Protein AF-A0A350XP27-F1 (afdb_monomer)

Structure (mmCIF, N/CA/C/O backbone):
data_AF-A0A350XP27-F1
#
_entry.id   AF-A0A350XP27-F1
#
loop_
_atom_site.group_PDB
_atom_site.id
_atom_site.type_symbol
_atom_site.label_atom_id
_atom_site.label_alt_id
_atom_site.label_comp_id
_atom_site.label_asym_id
_atom_site.label_entity_id
_atom_site.label_seq_id
_atom_site.pdbx_PDB_ins_code
_atom_site.Cartn_x
_atom_site.Cartn_y
_atom_site.Cartn_z
_atom_site.occupancy
_atom_site.B_iso_or_equiv
_atom_site.auth_seq_id
_atom_site.auth_comp_id
_atom_site.auth_asym_id
_atom_site.auth_atom_id
_atom_site.pdbx_PDB_model_num
ATOM 1 N N . MET A 1 1 ? 3.470 -10.475 -31.894 1.00 50.88 1 MET A N 1
ATOM 2 C CA . MET A 1 1 ? 2.642 -9.353 -31.398 1.00 50.88 1 MET A CA 1
ATOM 3 C C . MET A 1 1 ? 3.554 -8.471 -30.563 1.00 50.88 1 MET A C 1
ATOM 5 O O . MET A 1 1 ? 4.300 -9.035 -29.773 1.00 50.88 1 MET A O 1
ATOM 9 N N . SER A 1 2 ? 3.592 -7.156 -30.801 1.00 71.19 2 SER A N 1
ATOM 10 C CA . SER A 1 2 ? 4.443 -6.244 -30.014 1.00 71.19 2 SER A CA 1
ATOM 11 C C . SER A 1 2 ? 3.960 -6.236 -28.556 1.00 71.19 2 SER A C 1
ATOM 13 O O . SER A 1 2 ? 2.754 -6.285 -28.305 1.00 71.19 2 SER A O 1
ATOM 15 N N . ASN A 1 3 ? 4.900 -6.265 -27.607 1.00 86.75 3 ASN A N 1
ATOM 16 C CA . ASN A 1 3 ? 4.598 -6.112 -26.188 1.00 86.75 3 ASN A CA 1
ATOM 17 C C . ASN A 1 3 ? 4.643 -4.605 -25.879 1.00 86.75 3 ASN A C 1
ATOM 19 O O . ASN A 1 3 ? 5.740 -4.053 -25.789 1.00 86.75 3 ASN A O 1
ATOM 23 N N . PRO A 1 4 ? 3.491 -3.930 -25.700 1.00 89.44 4 PRO A N 1
ATOM 24 C CA . PRO A 1 4 ? 3.450 -2.475 -25.563 1.00 89.44 4 PRO A CA 1
ATOM 25 C C . PRO A 1 4 ? 4.216 -1.968 -24.334 1.00 89.44 4 PRO A C 1
ATOM 27 O O . PRO A 1 4 ? 4.743 -0.860 -24.366 1.00 89.44 4 PRO A O 1
ATOM 30 N N . VAL A 1 5 ? 4.323 -2.783 -23.276 1.00 90.75 5 VAL A N 1
ATOM 31 C CA . VAL A 1 5 ? 5.119 -2.456 -22.084 1.00 90.75 5 VAL A CA 1
ATOM 32 C C . VAL A 1 5 ? 6.607 -2.460 -22.423 1.00 90.75 5 VAL A C 1
ATOM 34 O O . VAL A 1 5 ? 7.309 -1.512 -22.087 1.00 90.75 5 VAL A O 1
ATOM 37 N N . ALA A 1 6 ? 7.087 -3.499 -23.112 1.00 91.44 6 ALA A N 1
ATOM 38 C CA . ALA A 1 6 ? 8.488 -3.588 -23.522 1.00 91.44 6 ALA A CA 1
ATOM 39 C C . ALA A 1 6 ? 8.871 -2.415 -24.436 1.00 91.44 6 ALA A C 1
ATOM 41 O O . ALA A 1 6 ? 9.855 -1.729 -24.175 1.00 91.44 6 ALA A O 1
ATOM 42 N N . ASP A 1 7 ? 8.028 -2.125 -25.428 1.00 93.81 7 ASP A N 1
ATOM 43 C CA . ASP A 1 7 ? 8.243 -1.031 -26.371 1.00 93.81 7 ASP A CA 1
ATOM 44 C C . ASP A 1 7 ? 8.291 0.342 -25.675 1.00 93.81 7 ASP A C 1
ATOM 46 O O . ASP A 1 7 ? 9.110 1.190 -26.034 1.00 93.81 7 ASP A O 1
ATOM 50 N N . ALA A 1 8 ? 7.417 0.588 -24.691 1.00 94.94 8 ALA A N 1
ATOM 51 C CA . ALA A 1 8 ? 7.405 1.841 -23.934 1.00 94.94 8 ALA A CA 1
ATOM 52 C C . ALA A 1 8 ? 8.634 1.975 -23.021 1.00 94.94 8 ALA A C 1
ATOM 54 O O . ALA A 1 8 ? 9.238 3.046 -22.952 1.00 94.94 8 ALA A O 1
ATOM 55 N N . VAL A 1 9 ? 9.050 0.878 -22.379 1.00 94.38 9 VAL A N 1
ATOM 56 C CA . VAL A 1 9 ? 10.261 0.835 -21.552 1.00 94.38 9 VAL A CA 1
ATOM 57 C C . VAL A 1 9 ? 11.515 1.092 -22.391 1.00 94.38 9 VAL A C 1
ATOM 59 O O . VAL A 1 9 ? 12.345 1.903 -21.993 1.00 94.38 9 VAL A O 1
ATOM 62 N N . ASP A 1 10 ? 11.657 0.461 -23.557 1.00 93.06 10 ASP A N 1
ATOM 63 C CA . ASP A 1 10 ? 12.844 0.629 -24.407 1.00 93.06 10 ASP A CA 1
ATOM 64 C C . ASP A 1 10 ? 12.953 2.033 -25.012 1.00 93.06 10 ASP A C 1
ATOM 66 O O . ASP A 1 10 ? 14.058 2.530 -25.225 1.00 93.06 10 ASP A O 1
ATOM 70 N N . ARG A 1 11 ? 11.818 2.706 -25.234 1.00 94.19 11 ARG A N 1
ATOM 71 C CA . ARG A 1 11 ? 11.784 4.116 -25.649 1.00 94.19 11 ARG A CA 1
ATOM 72 C C . ARG A 1 11 ? 11.957 5.105 -24.494 1.00 94.19 11 ARG A C 1
ATOM 74 O O . ARG A 1 11 ? 12.094 6.296 -24.757 1.00 94.19 11 ARG A O 1
ATOM 81 N N . GLY A 1 12 ? 11.928 4.647 -23.242 1.00 94.50 12 GLY A N 1
ATOM 82 C CA . GLY A 1 12 ? 11.911 5.530 -22.075 1.00 94.50 12 GLY A CA 1
ATOM 83 C C . GLY A 1 12 ? 10.660 6.418 -22.006 1.00 94.50 12 GLY A C 1
ATOM 84 O O . GLY A 1 12 ? 10.721 7.528 -21.481 1.00 94.50 12 GLY A O 1
ATOM 85 N N . ASP A 1 13 ? 9.541 5.960 -22.568 1.00 96.31 13 ASP A N 1
ATOM 86 C CA . ASP A 1 13 ? 8.315 6.746 -22.715 1.00 96.31 13 ASP A CA 1
ATOM 87 C C . ASP A 1 13 ? 7.473 6.686 -21.433 1.00 96.31 13 ASP A C 1
ATOM 89 O O . ASP A 1 13 ? 6.601 5.829 -21.265 1.00 96.31 13 ASP A O 1
ATOM 93 N N . LEU A 1 14 ? 7.772 7.592 -20.497 1.00 95.81 14 LEU A N 1
ATOM 94 C CA . LEU A 1 14 ? 7.104 7.650 -19.196 1.00 95.81 14 LEU A CA 1
ATOM 95 C C . LEU A 1 14 ? 5.593 7.896 -19.320 1.00 95.81 14 LEU A C 1
ATOM 97 O O . LEU A 1 14 ? 4.814 7.283 -18.593 1.00 95.81 14 LEU A O 1
ATOM 101 N N . ASP A 1 15 ? 5.175 8.758 -20.247 1.00 96.31 15 ASP A N 1
ATOM 102 C CA . ASP A 1 15 ? 3.762 9.081 -20.450 1.00 96.31 15 ASP A CA 1
ATOM 103 C C . ASP A 1 15 ? 2.983 7.867 -20.979 1.00 96.31 15 ASP A C 1
ATOM 105 O O . ASP A 1 15 ? 1.906 7.541 -20.472 1.00 96.31 15 ASP A O 1
ATOM 109 N N . ALA A 1 16 ? 3.554 7.128 -21.937 1.00 97.44 16 ALA A N 1
ATOM 110 C CA . ALA A 1 16 ? 2.964 5.872 -22.386 1.00 97.44 16 ALA A CA 1
ATOM 111 C C . ALA A 1 16 ? 2.870 4.840 -21.252 1.00 97.44 16 ALA A C 1
ATOM 113 O O . ALA A 1 16 ? 1.863 4.140 -21.159 1.00 97.44 16 ALA A O 1
ATOM 114 N N . LEU A 1 17 ? 3.872 4.754 -20.370 1.00 98.06 17 LEU A N 1
ATOM 115 C CA . LEU A 1 17 ? 3.849 3.832 -19.230 1.00 98.06 17 LEU A CA 1
ATOM 116 C C . LEU A 1 17 ? 2.754 4.177 -18.216 1.00 98.06 17 LEU A C 1
ATOM 118 O O . LEU A 1 17 ? 2.051 3.273 -17.771 1.00 98.06 17 LEU A O 1
ATOM 122 N N . VAL A 1 18 ? 2.555 5.457 -17.895 1.00 97.00 18 VAL A N 1
ATOM 123 C CA . VAL A 1 18 ? 1.463 5.895 -17.007 1.00 97.00 18 VAL A CA 1
ATOM 124 C C . VAL A 1 18 ? 0.103 5.528 -17.608 1.00 97.00 18 VAL A C 1
ATOM 126 O O . VAL A 1 18 ? -0.719 4.903 -16.935 1.00 97.00 18 VAL A O 1
ATOM 129 N N . ARG A 1 19 ? -0.104 5.803 -18.904 1.00 97.88 19 ARG A N 1
ATOM 130 C CA . ARG A 1 19 ? -1.335 5.419 -19.616 1.00 97.88 19 ARG A CA 1
ATOM 131 C C . ARG A 1 19 ? -1.545 3.902 -19.660 1.00 97.88 19 ARG A C 1
ATOM 133 O O . ARG A 1 19 ? -2.683 3.436 -19.594 1.00 97.88 19 ARG A O 1
ATOM 140 N N . LEU A 1 20 ? -0.468 3.120 -19.754 1.00 98.31 20 LEU A N 1
ATOM 141 C CA . LEU A 1 20 ? -0.537 1.659 -19.682 1.00 98.31 20 LEU A CA 1
ATOM 142 C C . LEU A 1 20 ? -0.961 1.182 -18.291 1.00 98.31 20 LEU A C 1
ATOM 144 O O . LEU A 1 20 ? -1.822 0.311 -18.212 1.00 98.31 20 LEU A O 1
ATOM 148 N N . VAL A 1 21 ? -0.425 1.759 -17.210 1.00 98.38 21 VAL A N 1
ATOM 149 C CA . VAL A 1 21 ? -0.864 1.432 -15.842 1.00 98.38 21 VAL A CA 1
ATOM 150 C C . VAL A 1 21 ? -2.366 1.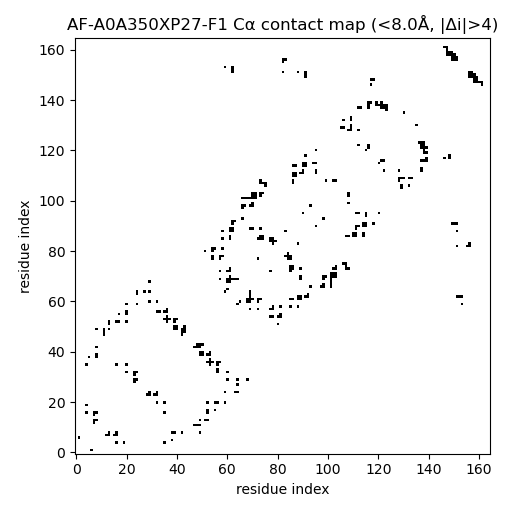687 -15.683 1.00 98.38 21 VAL A C 1
ATOM 152 O O . VAL A 1 21 ? -3.079 0.808 -15.199 1.00 98.38 21 VAL A O 1
ATOM 155 N N . ASP A 1 22 ? -2.871 2.830 -16.157 1.00 98.19 22 ASP A N 1
ATOM 156 C CA . ASP A 1 22 ? -4.304 3.150 -16.112 1.00 98.19 22 ASP A CA 1
ATOM 157 C C . ASP A 1 22 ? -5.168 2.125 -16.855 1.00 98.19 22 ASP A C 1
ATOM 159 O O . ASP A 1 22 ? -6.185 1.662 -16.326 1.00 98.19 22 ASP A O 1
ATOM 163 N N . GLY A 1 23 ? -4.765 1.760 -18.074 1.00 98.25 23 GLY A N 1
ATOM 164 C CA . GLY A 1 23 ? -5.487 0.797 -18.905 1.00 98.25 23 GLY A CA 1
ATOM 165 C C . GLY A 1 23 ? -5.492 -0.614 -18.316 1.00 98.25 23 GLY A C 1
ATOM 166 O O . GLY A 1 23 ? -6.538 -1.269 -18.292 1.00 98.25 23 GLY A O 1
ATOM 167 N N . LEU A 1 24 ? -4.347 -1.063 -17.795 1.00 98.38 24 LEU A N 1
ATOM 168 C CA . LEU A 1 24 ? -4.206 -2.372 -17.156 1.00 98.38 24 LEU A CA 1
ATOM 169 C C . LEU A 1 24 ? -5.019 -2.452 -15.862 1.00 98.38 24 LEU A C 1
ATOM 171 O O . LEU A 1 24 ? -5.721 -3.437 -15.650 1.00 98.38 24 LEU A O 1
ATOM 175 N N . ALA A 1 25 ? -4.993 -1.408 -15.031 1.00 98.25 25 ALA A N 1
ATOM 176 C CA . ALA A 1 25 ? -5.775 -1.365 -13.798 1.00 98.25 25 ALA A CA 1
ATOM 177 C C . ALA A 1 25 ? -7.284 -1.326 -14.085 1.00 98.25 25 ALA A C 1
ATOM 179 O O . ALA A 1 25 ? -8.054 -2.061 -13.467 1.00 98.25 25 ALA A O 1
ATOM 180 N N . SER A 1 26 ? -7.705 -0.558 -15.096 1.00 97.94 26 SER A N 1
ATOM 181 C CA . SER A 1 26 ? -9.104 -0.538 -15.557 1.00 97.94 26 SER A CA 1
ATOM 182 C C . SER A 1 26 ? -9.571 -1.911 -16.054 1.00 97.94 26 SER A C 1
ATOM 184 O O . SER A 1 26 ? -10.723 -2.289 -15.843 1.00 97.94 26 SER A O 1
ATOM 186 N N . SER A 1 27 ? -8.667 -2.675 -16.672 1.00 98.19 27 SER A N 1
ATOM 187 C CA . SER A 1 27 ? -8.921 -4.032 -17.177 1.00 98.19 27 SER A CA 1
ATOM 188 C C . SER A 1 27 ? -8.647 -5.130 -16.141 1.00 98.19 27 SER A C 1
ATOM 190 O O . SER A 1 27 ? -8.867 -6.304 -16.428 1.00 98.19 27 SER A O 1
ATOM 192 N N . ARG A 1 28 ? -8.205 -4.761 -14.929 1.00 98.12 28 ARG A N 1
ATOM 193 C CA . ARG A 1 28 ? -7.826 -5.665 -13.828 1.00 98.12 28 ARG A CA 1
ATOM 194 C C . ARG A 1 28 ? -6.729 -6.677 -14.191 1.00 98.12 28 ARG A C 1
ATOM 196 O O . ARG A 1 28 ? -6.713 -7.791 -13.677 1.00 98.12 28 ARG A O 1
ATOM 203 N N . GLU A 1 29 ? -5.800 -6.289 -15.061 1.00 98.38 29 GLU A N 1
ATOM 204 C CA . GLU A 1 29 ? -4.656 -7.108 -15.486 1.00 98.38 29 GLU A CA 1
ATOM 205 C C . GLU A 1 29 ? -3.462 -6.937 -14.521 1.00 98.38 29 GLU A C 1
ATOM 207 O O . GLU A 1 29 ? -2.410 -6.406 -14.884 1.00 98.38 29 GLU A O 1
ATOM 212 N N . TRP A 1 30 ? -3.630 -7.347 -13.260 1.00 98.44 30 TRP A N 1
ATOM 213 C CA . TRP A 1 30 ? -2.688 -7.048 -12.170 1.00 98.44 30 TRP A CA 1
ATOM 214 C C . TRP A 1 30 ? -1.296 -7.651 -12.364 1.00 98.44 30 TRP A C 1
ATOM 216 O O . TRP A 1 30 ? -0.303 -6.969 -12.105 1.00 98.44 30 TRP A O 1
ATOM 226 N N . GLU A 1 31 ? -1.189 -8.877 -12.889 1.00 98.25 31 GLU A N 1
ATOM 227 C CA . GLU A 1 31 ? 0.109 -9.494 -13.190 1.00 98.25 31 GLU A CA 1
ATOM 228 C C . GLU A 1 31 ? 0.917 -8.654 -14.185 1.00 98.25 31 GLU A C 1
ATOM 230 O O . GLU A 1 31 ? 2.140 -8.559 -14.090 1.00 98.25 31 GLU A O 1
ATOM 235 N N . ARG A 1 32 ? 0.238 -7.988 -15.123 1.00 97.94 32 ARG A N 1
ATOM 236 C CA . ARG A 1 32 ? 0.895 -7.128 -16.112 1.00 97.94 32 ARG A CA 1
ATOM 237 C C . ARG A 1 32 ? 1.328 -5.792 -15.523 1.00 97.94 32 ARG A C 1
ATOM 239 O O . ARG A 1 32 ? 2.323 -5.234 -15.979 1.00 97.94 32 ARG A O 1
ATOM 246 N N . ILE A 1 33 ? 0.629 -5.283 -14.507 1.00 98.44 33 ILE A N 1
ATOM 247 C CA . ILE A 1 33 ? 1.086 -4.109 -13.747 1.00 98.44 33 ILE A CA 1
ATOM 248 C C . ILE A 1 33 ? 2.347 -4.457 -12.950 1.00 98.44 33 ILE A C 1
ATOM 250 O O . ILE A 1 33 ? 3.293 -3.672 -12.936 1.00 98.44 33 ILE A O 1
ATOM 254 N N . VAL A 1 34 ? 2.396 -5.652 -12.352 1.00 98.25 34 VAL A N 1
ATOM 255 C CA . VAL A 1 34 ? 3.599 -6.187 -11.693 1.00 98.25 34 VAL A CA 1
ATOM 256 C C . VAL A 1 34 ? 4.761 -6.301 -12.687 1.00 98.25 34 VAL A C 1
ATOM 258 O O . VAL A 1 34 ? 5.845 -5.788 -12.417 1.00 98.25 34 VAL A O 1
ATOM 261 N N . GLU A 1 35 ? 4.528 -6.875 -13.872 1.00 97.62 35 GLU A N 1
ATOM 262 C CA . GLU A 1 35 ? 5.542 -6.952 -14.933 1.00 97.62 35 GLU A CA 1
ATOM 263 C C . GLU A 1 35 ? 6.043 -5.557 -15.354 1.00 97.62 35 GLU A C 1
ATOM 265 O O . GLU A 1 35 ? 7.250 -5.336 -15.485 1.00 97.62 35 GLU A O 1
ATOM 270 N N . LEU A 1 36 ? 5.129 -4.600 -15.555 1.00 97.75 36 LEU A N 1
ATOM 271 C CA . LEU A 1 36 ? 5.467 -3.220 -15.908 1.00 97.75 36 LEU A CA 1
ATOM 272 C C . LEU A 1 36 ? 6.331 -2.570 -14.826 1.00 97.75 36 LEU A C 1
ATOM 274 O O . LEU A 1 36 ? 7.369 -1.989 -15.155 1.00 97.75 36 LEU A O 1
ATOM 278 N N . ARG A 1 37 ? 5.935 -2.693 -13.553 1.00 97.19 37 ARG A N 1
ATOM 279 C CA . ARG A 1 37 ? 6.690 -2.189 -12.399 1.00 97.19 37 ARG A CA 1
ATOM 280 C C . ARG A 1 37 ? 8.115 -2.733 -12.411 1.00 97.19 37 ARG A C 1
ATOM 282 O O . ARG A 1 37 ? 9.062 -1.948 -12.363 1.00 97.19 37 ARG A O 1
ATOM 289 N N . ASP A 1 38 ? 8.274 -4.049 -12.519 1.00 96.69 38 ASP A N 1
ATOM 290 C CA . ASP A 1 38 ? 9.582 -4.705 -12.427 1.00 96.69 38 ASP A CA 1
ATOM 291 C C . ASP A 1 38 ? 10.504 -4.301 -13.578 1.00 96.69 38 ASP A C 1
ATOM 293 O O . ASP A 1 38 ? 11.679 -3.991 -13.359 1.00 96.69 38 ASP A O 1
ATOM 297 N N . ARG A 1 39 ? 9.961 -4.197 -14.798 1.00 96.69 39 ARG A N 1
ATOM 298 C CA . ARG A 1 39 ? 10.697 -3.679 -15.960 1.00 96.69 39 ARG A CA 1
ATOM 299 C C . ARG A 1 39 ? 11.116 -2.221 -15.771 1.00 96.69 39 ARG A C 1
ATOM 301 O O . ARG A 1 39 ? 12.244 -1.874 -16.115 1.00 96.69 39 ARG A O 1
ATOM 308 N N . CYS A 1 40 ? 10.246 -1.374 -15.221 1.00 96.31 40 CYS A N 1
ATOM 309 C CA . CYS A 1 40 ? 10.563 0.030 -14.949 1.00 96.31 40 CYS A CA 1
ATOM 310 C C . CYS A 1 40 ? 11.649 0.175 -13.872 1.00 96.31 40 CYS A C 1
ATOM 312 O O . CYS A 1 40 ? 12.542 1.008 -14.026 1.00 96.31 40 CYS A O 1
ATOM 314 N N . ARG A 1 41 ? 11.619 -0.657 -12.819 1.00 94.75 41 ARG A N 1
ATOM 315 C CA . ARG A 1 41 ? 12.670 -0.705 -11.789 1.00 94.75 41 ARG A CA 1
ATOM 316 C C . ARG A 1 41 ? 14.012 -1.158 -12.382 1.00 94.75 41 ARG A C 1
ATOM 318 O O . ARG A 1 41 ? 15.009 -0.471 -12.182 1.00 94.75 41 ARG A O 1
ATOM 325 N N . HIS A 1 42 ? 14.033 -2.233 -13.176 1.00 95.38 42 HIS A N 1
ATOM 326 C CA . HIS A 1 42 ? 15.255 -2.714 -13.848 1.00 95.38 42 HIS A CA 1
ATOM 327 C C . HIS A 1 42 ? 15.804 -1.732 -14.891 1.00 95.38 42 HIS A C 1
ATOM 329 O O . HIS A 1 42 ? 17.005 -1.698 -15.147 1.00 95.38 42 HIS A O 1
ATOM 335 N N . ALA A 1 43 ? 14.958 -0.904 -15.509 1.00 94.50 43 ALA A N 1
ATOM 336 C CA . ALA A 1 43 ? 15.402 0.050 -16.524 1.00 94.50 43 ALA A CA 1
ATOM 337 C C . ALA A 1 43 ? 16.410 1.086 -15.986 1.00 94.50 43 ALA A C 1
ATOM 339 O O . ALA A 1 43 ? 17.203 1.616 -16.770 1.00 94.50 43 ALA A O 1
ATOM 340 N N . LEU A 1 44 ? 16.444 1.306 -14.665 1.00 91.75 44 LEU A N 1
ATOM 341 C CA . LEU A 1 44 ? 17.443 2.145 -14.006 1.00 91.75 44 LEU A CA 1
ATOM 342 C C . LEU A 1 44 ? 18.876 1.651 -14.260 1.00 91.75 44 LEU A C 1
ATOM 344 O O . LEU A 1 44 ? 19.767 2.468 -14.479 1.00 91.75 44 LEU A O 1
ATOM 348 N N . GLU A 1 45 ? 19.090 0.334 -14.320 1.00 91.81 45 GLU A N 1
ATOM 349 C CA . GLU A 1 45 ? 20.398 -0.280 -14.610 1.00 91.81 45 GLU A CA 1
ATOM 350 C C . GLU A 1 45 ? 20.898 0.057 -16.022 1.00 91.81 45 GLU A C 1
ATOM 352 O O . GLU A 1 45 ? 22.099 0.065 -16.285 1.00 91.81 45 GLU A O 1
ATOM 357 N N . ARG A 1 46 ? 19.973 0.390 -16.929 1.00 91.12 46 ARG A N 1
ATOM 358 C CA . ARG A 1 46 ? 20.255 0.842 -18.299 1.00 91.12 46 ARG A CA 1
ATOM 359 C C . ARG A 1 46 ? 20.294 2.371 -18.429 1.00 91.12 46 ARG A C 1
ATOM 361 O O . ARG A 1 46 ? 20.378 2.882 -19.541 1.00 91.12 46 ARG A O 1
ATOM 368 N N . GLY A 1 47 ? 20.212 3.106 -17.317 1.00 93.44 47 GLY A N 1
ATOM 369 C CA . GLY A 1 47 ? 20.228 4.571 -17.282 1.00 93.44 47 GLY A CA 1
ATOM 370 C C . GLY A 1 47 ? 18.875 5.245 -17.540 1.00 93.44 47 GLY A C 1
ATOM 371 O O . GLY A 1 47 ? 18.823 6.471 -17.634 1.00 93.44 47 GLY A O 1
ATOM 372 N N . LEU A 1 48 ? 17.775 4.488 -17.629 1.00 93.88 48 LEU A N 1
ATOM 373 C CA . LEU A 1 48 ? 16.436 5.037 -17.856 1.00 93.88 48 LEU A CA 1
ATOM 374 C C . LEU A 1 48 ? 15.729 5.326 -16.524 1.00 93.88 48 LEU A C 1
ATOM 376 O O . LEU A 1 48 ? 15.531 4.440 -15.695 1.00 93.88 48 LEU A O 1
ATOM 380 N N . GLN A 1 49 ? 15.295 6.572 -16.328 1.00 94.25 49 GLN A N 1
ATOM 381 C CA . GLN A 1 49 ? 14.629 7.036 -15.104 1.00 94.25 49 GLN A CA 1
ATOM 382 C C . GLN A 1 49 ? 13.115 6.746 -15.129 1.00 94.25 49 GLN A C 1
ATOM 384 O O . GLN A 1 49 ? 12.296 7.659 -15.081 1.00 94.25 49 GLN A O 1
ATOM 389 N N . LEU A 1 50 ? 12.732 5.468 -15.227 1.00 96.06 50 LEU A N 1
ATOM 390 C CA . LEU A 1 50 ? 11.322 5.033 -15.300 1.00 96.06 50 LEU A CA 1
ATOM 391 C C . LEU A 1 50 ? 10.719 4.662 -13.938 1.00 96.06 50 LEU A C 1
ATOM 393 O O . LEU A 1 50 ? 9.575 4.216 -13.859 1.00 96.06 50 LEU A O 1
ATOM 397 N N . TRP A 1 51 ? 11.458 4.889 -12.851 1.00 93.56 51 TRP A N 1
ATOM 398 C CA . TRP A 1 51 ? 10.979 4.669 -11.487 1.00 93.56 51 TRP A CA 1
ATOM 399 C C . TRP A 1 51 ? 9.661 5.395 -11.144 1.00 93.56 51 TRP A C 1
ATOM 401 O O . TRP A 1 51 ? 8.902 4.798 -10.381 1.00 93.56 51 TRP A O 1
ATOM 411 N N . PRO A 1 52 ? 9.290 6.572 -11.710 1.00 95.19 52 PRO A N 1
ATOM 412 C CA . PRO A 1 52 ? 7.993 7.175 -11.392 1.00 95.19 52 PRO A CA 1
ATOM 413 C C . PRO A 1 52 ? 6.811 6.323 -11.878 1.00 95.19 52 PRO A C 1
ATOM 415 O O . PRO A 1 52 ? 5.793 6.237 -11.198 1.00 95.19 52 PRO A O 1
ATOM 418 N N . ALA A 1 53 ? 6.947 5.63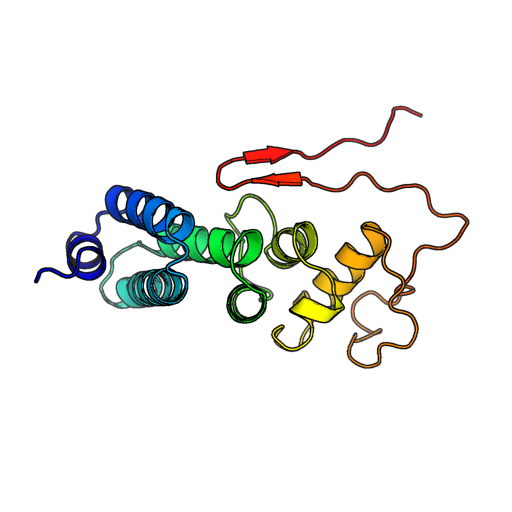3 -13.020 1.00 96.62 53 ALA A N 1
ATOM 419 C CA . ALA A 1 53 ? 5.925 4.695 -13.492 1.00 96.62 53 ALA A CA 1
ATOM 420 C C . ALA A 1 53 ? 5.851 3.438 -12.615 1.00 96.62 53 ALA A C 1
ATOM 422 O O . ALA A 1 53 ? 4.759 2.918 -12.395 1.00 96.62 53 ALA A O 1
ATOM 423 N N . ALA A 1 54 ? 6.986 2.970 -12.082 1.00 96.19 54 ALA A N 1
ATOM 424 C CA . ALA A 1 54 ? 6.997 1.867 -11.124 1.00 96.19 54 ALA A CA 1
ATOM 425 C C . ALA A 1 54 ? 6.286 2.240 -9.815 1.00 96.19 54 ALA A C 1
ATOM 427 O O . ALA A 1 54 ? 5.468 1.464 -9.331 1.00 96.19 54 ALA A O 1
ATOM 428 N N . GLU A 1 55 ? 6.541 3.433 -9.272 1.00 95.88 55 GLU A N 1
ATOM 429 C CA . GLU A 1 55 ? 5.853 3.906 -8.063 1.00 95.88 55 GLU A CA 1
ATOM 430 C C . GLU A 1 55 ? 4.357 4.126 -8.298 1.00 95.88 55 GLU A C 1
ATOM 432 O O . GLU A 1 55 ? 3.541 3.782 -7.444 1.00 95.88 55 GLU A O 1
ATOM 437 N N . TYR A 1 56 ? 3.972 4.631 -9.474 1.00 97.31 56 TYR A N 1
ATOM 438 C CA . TYR A 1 56 ? 2.560 4.731 -9.835 1.00 97.31 56 TYR A CA 1
ATOM 439 C C . TYR A 1 56 ? 1.898 3.350 -9.944 1.00 97.31 56 TYR A C 1
ATOM 441 O O . TYR A 1 56 ? 0.795 3.151 -9.439 1.00 97.31 56 TYR A O 1
ATOM 449 N N . ALA A 1 57 ? 2.582 2.368 -10.536 1.00 97.88 57 ALA A N 1
ATOM 450 C CA . ALA A 1 57 ? 2.111 0.987 -10.578 1.00 97.88 57 ALA A CA 1
ATOM 451 C C . ALA A 1 57 ? 1.935 0.400 -9.165 1.00 97.88 57 ALA A C 1
ATOM 453 O O . ALA A 1 57 ? 0.897 -0.188 -8.878 1.00 97.88 57 ALA A O 1
ATOM 454 N N . GLU A 1 58 ? 2.899 0.603 -8.263 1.00 98.06 58 GLU A N 1
ATOM 455 C CA . GLU A 1 58 ? 2.809 0.182 -6.856 1.00 98.06 58 GLU A CA 1
ATOM 456 C C . GLU A 1 58 ? 1.637 0.850 -6.129 1.00 98.06 58 GLU A C 1
ATOM 458 O O . GLU A 1 58 ? 0.888 0.172 -5.431 1.00 98.06 58 GLU A O 1
ATOM 463 N N . TYR A 1 59 ? 1.419 2.150 -6.344 1.00 98.50 59 TYR A N 1
ATOM 464 C CA . TYR A 1 59 ? 0.269 2.866 -5.795 1.00 98.50 59 TYR A CA 1
ATOM 465 C C . TYR A 1 59 ? -1.061 2.251 -6.251 1.00 98.50 59 TYR A C 1
ATOM 467 O O . TYR A 1 59 ? -1.951 2.013 -5.435 1.00 98.50 59 TYR A O 1
ATOM 475 N N . ARG A 1 60 ? -1.193 1.943 -7.547 1.00 98.38 60 ARG A N 1
ATOM 476 C CA . ARG A 1 60 ? -2.404 1.319 -8.104 1.00 98.38 60 ARG A CA 1
ATOM 477 C C . ARG A 1 60 ? -2.604 -0.107 -7.601 1.00 98.38 60 ARG A C 1
ATOM 479 O O . ARG A 1 60 ? -3.736 -0.479 -7.303 1.00 98.38 60 ARG A O 1
ATOM 486 N N . LEU A 1 61 ? -1.523 -0.872 -7.444 1.00 98.69 61 LEU A N 1
ATOM 487 C CA . LEU A 1 61 ? -1.566 -2.202 -6.835 1.00 98.69 61 LEU A CA 1
ATOM 488 C C . LEU A 1 61 ? -2.040 -2.129 -5.379 1.00 98.69 61 LEU A C 1
ATOM 490 O O . LEU A 1 61 ? -2.956 -2.856 -5.015 1.00 98.69 61 LEU A O 1
ATOM 494 N N . ALA A 1 62 ? -1.476 -1.228 -4.572 1.00 98.62 62 ALA A N 1
ATOM 495 C CA . ALA A 1 62 ? -1.880 -1.043 -3.180 1.00 98.62 62 ALA A CA 1
ATOM 496 C C . ALA A 1 62 ? -3.356 -0.625 -3.057 1.00 98.62 62 ALA A C 1
ATOM 498 O O . ALA A 1 62 ? -4.077 -1.144 -2.209 1.00 98.62 62 ALA A O 1
ATOM 499 N N . LEU A 1 63 ? -3.808 0.302 -3.907 1.00 98.56 63 LEU A N 1
ATOM 500 C CA . LEU A 1 63 ? -5.147 0.879 -3.823 1.00 98.56 63 LEU A CA 1
ATOM 501 C C . LEU A 1 63 ? -6.252 -0.056 -4.339 1.00 98.56 63 LEU A C 1
ATOM 503 O O . LEU A 1 63 ? -7.308 -0.144 -3.715 1.00 98.56 63 LEU A O 1
ATOM 507 N N . GLU A 1 64 ? -6.052 -0.692 -5.497 1.00 98.56 64 GLU A N 1
ATOM 508 C CA . GLU A 1 64 ? -7.149 -1.280 -6.289 1.00 98.56 64 GLU A CA 1
ATOM 509 C C . GLU A 1 64 ? -7.015 -2.785 -6.551 1.00 98.56 64 GLU A C 1
ATOM 511 O O . GLU A 1 64 ? -8.011 -3.428 -6.900 1.00 98.56 64 GLU A O 1
ATOM 516 N N . ALA A 1 65 ? -5.810 -3.350 -6.437 1.00 98.69 65 ALA A N 1
ATOM 517 C CA . ALA A 1 65 ? -5.596 -4.759 -6.739 1.00 98.69 65 ALA A CA 1
ATOM 518 C C . ALA A 1 65 ? -6.026 -5.655 -5.566 1.00 98.69 65 ALA A C 1
ATOM 520 O O . ALA A 1 65 ? -6.012 -5.212 -4.423 1.00 98.69 65 ALA A O 1
ATOM 521 N N . PRO A 1 66 ? -6.364 -6.935 -5.810 1.00 98.75 66 PRO A N 1
ATOM 522 C CA . PRO A 1 66 ? -6.634 -7.891 -4.742 1.00 98.75 66 PRO A CA 1
ATOM 523 C C . PRO A 1 66 ? -5.484 -7.983 -3.721 1.00 98.75 66 PRO A C 1
ATOM 525 O O . PRO A 1 66 ? -4.326 -7.766 -4.092 1.00 98.75 66 PRO A O 1
ATOM 528 N N . PRO A 1 67 ? -5.753 -8.422 -2.475 1.00 98.69 67 PRO A N 1
ATOM 529 C CA . PRO A 1 67 ? -4.759 -8.452 -1.398 1.00 98.69 67 PRO A CA 1
ATOM 530 C C . PRO A 1 67 ? -3.430 -9.141 -1.739 1.00 98.69 67 PRO A C 1
ATOM 532 O O . PRO A 1 67 ? -2.375 -8.688 -1.306 1.00 98.69 67 PRO A O 1
ATOM 535 N N . ALA A 1 68 ? -3.463 -10.195 -2.562 1.00 98.69 68 ALA A N 1
ATOM 536 C CA . ALA A 1 68 ? -2.271 -10.917 -3.010 1.00 98.69 68 ALA A CA 1
ATOM 537 C C . ALA A 1 68 ? -1.297 -10.069 -3.848 1.00 98.69 68 ALA A C 1
ATOM 539 O O . ALA A 1 68 ? -0.115 -10.392 -3.924 1.00 98.69 68 ALA A O 1
ATOM 540 N N . PHE A 1 69 ? -1.784 -8.989 -4.460 1.00 98.75 69 PHE A N 1
ATOM 541 C CA . PHE A 1 69 ? -0.994 -8.031 -5.229 1.00 98.75 69 PHE A CA 1
ATOM 542 C C . PHE A 1 69 ? -0.738 -6.735 -4.451 1.00 98.75 69 PHE A C 1
ATOM 544 O O . PHE A 1 69 ? 0.343 -6.159 -4.572 1.00 98.75 69 PHE A O 1
ATOM 551 N N . ALA A 1 70 ? -1.705 -6.301 -3.635 1.00 98.69 70 ALA A N 1
ATOM 552 C CA . ALA A 1 70 ? -1.586 -5.111 -2.798 1.00 98.69 70 ALA A CA 1
ATOM 553 C C . ALA A 1 70 ? -0.584 -5.304 -1.647 1.00 98.69 70 ALA A C 1
ATOM 555 O O . ALA A 1 70 ? 0.264 -4.450 -1.414 1.00 98.69 70 ALA A O 1
ATOM 556 N N . GLY A 1 71 ? -0.630 -6.442 -0.947 1.00 98.25 71 GLY A N 1
ATOM 557 C CA . GLY A 1 71 ? 0.229 -6.715 0.208 1.00 98.25 71 GLY A CA 1
ATOM 558 C C . GLY A 1 71 ? 1.734 -6.648 -0.096 1.00 98.25 71 GLY A C 1
ATOM 559 O O . GLY A 1 71 ? 2.448 -5.931 0.606 1.00 98.25 71 GLY A O 1
ATOM 560 N N . PRO A 1 72 ? 2.236 -7.304 -1.162 1.00 97.88 72 PRO A N 1
ATOM 561 C CA . PRO A 1 72 ? 3.668 -7.326 -1.468 1.00 97.88 72 PRO A CA 1
ATOM 562 C C . PRO A 1 72 ? 4.293 -5.967 -1.800 1.00 97.88 72 PRO A C 1
ATOM 564 O O . PRO A 1 72 ? 5.510 -5.828 -1.695 1.00 97.88 72 PRO A O 1
ATOM 567 N N . VAL A 1 73 ? 3.502 -4.973 -2.225 1.00 97.25 73 VAL A N 1
ATOM 568 C CA . VAL A 1 73 ? 4.021 -3.620 -2.500 1.00 97.25 73 VAL A CA 1
ATOM 569 C C . VAL A 1 73 ? 4.075 -2.742 -1.250 1.00 97.25 73 VAL A C 1
ATOM 571 O O . VAL A 1 73 ? 4.710 -1.691 -1.278 1.00 97.25 73 VAL A O 1
ATOM 574 N N . VAL A 1 74 ? 3.467 -3.163 -0.139 1.00 97.31 74 VAL A N 1
ATOM 575 C CA . VAL A 1 74 ? 3.530 -2.442 1.135 1.00 97.31 74 VAL A CA 1
ATOM 576 C C . VAL A 1 74 ? 4.859 -2.743 1.826 1.00 97.31 74 VAL A C 1
ATOM 578 O O . VAL A 1 74 ? 4.999 -3.716 2.564 1.00 97.31 74 VAL A O 1
ATOM 581 N N . THR A 1 75 ? 5.849 -1.889 1.585 1.00 94.19 75 THR A N 1
ATOM 582 C CA . THR A 1 75 ? 7.170 -1.947 2.226 1.00 94.19 75 THR A CA 1
ATOM 583 C C . THR A 1 75 ? 7.514 -0.602 2.865 1.00 94.19 75 THR A C 1
ATOM 585 O O . THR A 1 75 ? 6.861 0.407 2.602 1.00 94.19 75 THR A O 1
ATOM 588 N N . GLU A 1 76 ? 8.549 -0.565 3.706 1.00 87.44 76 GLU A N 1
ATOM 589 C CA . GLU A 1 76 ? 8.981 0.655 4.411 1.00 87.44 76 GLU A CA 1
ATOM 590 C C . GLU A 1 76 ? 9.401 1.799 3.477 1.00 87.44 76 GLU A C 1
ATOM 592 O O . GLU A 1 76 ? 9.301 2.968 3.840 1.00 87.44 76 GLU A O 1
ATOM 597 N N . THR A 1 77 ? 9.893 1.474 2.280 1.00 83.88 77 THR A N 1
ATOM 598 C CA . THR A 1 77 ? 10.437 2.455 1.330 1.00 83.88 77 THR A CA 1
ATOM 599 C C . THR A 1 77 ? 9.475 2.793 0.194 1.00 83.88 77 THR A C 1
ATOM 601 O O . THR A 1 77 ? 9.758 3.703 -0.589 1.00 83.88 77 THR A O 1
ATOM 604 N N . ALA A 1 78 ? 8.348 2.083 0.085 1.00 85.44 78 ALA A N 1
ATOM 605 C CA . ALA A 1 78 ? 7.408 2.248 -1.012 1.00 85.44 78 ALA A CA 1
ATOM 606 C C . ALA A 1 78 ? 6.477 3.456 -0.820 1.00 85.44 78 ALA A C 1
ATOM 608 O O . ALA A 1 78 ? 6.134 3.851 0.295 1.00 85.44 78 ALA A O 1
ATOM 609 N N . GLY A 1 79 ? 6.036 4.041 -1.936 1.00 82.62 79 GLY A N 1
ATOM 610 C CA . GLY A 1 79 ? 5.076 5.149 -1.936 1.00 82.62 79 GLY A CA 1
ATOM 611 C C . GLY A 1 79 ? 5.643 6.506 -1.525 1.00 82.62 79 GLY A C 1
ATOM 612 O O . GLY A 1 79 ? 4.866 7.406 -1.223 1.00 82.62 79 GLY A O 1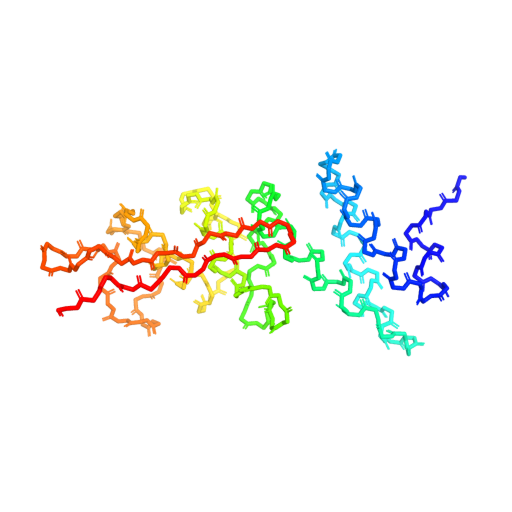
ATOM 613 N N . ARG A 1 80 ? 6.972 6.689 -1.541 1.00 85.50 80 ARG A N 1
ATOM 614 C CA . ARG A 1 80 ? 7.617 7.971 -1.206 1.00 85.50 80 ARG A CA 1
ATOM 615 C C . ARG A 1 80 ? 7.062 9.151 -2.010 1.00 85.50 80 ARG A C 1
ATOM 617 O O . ARG A 1 80 ? 6.939 10.239 -1.452 1.00 85.50 80 ARG A O 1
ATOM 624 N N . PHE A 1 81 ? 6.756 8.948 -3.293 1.00 88.06 81 PHE A N 1
ATOM 625 C CA . PHE A 1 81 ? 6.160 9.970 -4.160 1.00 88.06 81 PHE A CA 1
ATOM 626 C C . PHE A 1 81 ? 4.717 9.645 -4.574 1.00 88.06 81 PHE A C 1
ATOM 628 O O . PHE A 1 81 ? 4.171 10.286 -5.471 1.00 88.06 81 PHE A O 1
ATOM 635 N N . ALA A 1 82 ? 4.086 8.663 -3.924 1.00 93.81 82 ALA A N 1
ATOM 636 C CA . ALA A 1 82 ? 2.668 8.391 -4.106 1.00 93.81 82 ALA A CA 1
ATOM 637 C C . ALA A 1 82 ? 1.813 9.439 -3.372 1.00 93.81 82 ALA A C 1
ATOM 639 O O . ALA A 1 82 ? 2.307 10.225 -2.566 1.00 93.81 82 ALA A O 1
ATOM 640 N N . LEU A 1 83 ? 0.501 9.432 -3.632 1.00 95.25 83 LEU A N 1
ATOM 641 C CA . LEU A 1 83 ? -0.440 10.340 -2.963 1.00 95.25 83 LEU A CA 1
ATOM 642 C C . LEU A 1 83 ? -0.488 10.139 -1.441 1.00 95.25 83 LEU A C 1
ATOM 644 O O . LEU A 1 83 ? -0.887 11.051 -0.727 1.00 95.25 83 LEU A O 1
ATOM 648 N N . GLY A 1 84 ? -0.091 8.963 -0.961 1.00 94.12 84 GLY A N 1
ATOM 649 C CA . GLY A 1 84 ? 0.067 8.634 0.447 1.00 94.12 84 GLY A CA 1
ATOM 650 C C . GLY A 1 84 ? 0.951 7.398 0.609 1.00 94.12 84 GLY A C 1
ATOM 651 O O . GLY A 1 84 ? 1.222 6.704 -0.380 1.00 94.12 84 GLY A O 1
ATOM 652 N N . PRO A 1 85 ? 1.414 7.108 1.833 1.00 95.62 85 PRO A N 1
ATOM 653 C CA . PRO A 1 85 ? 2.243 5.939 2.078 1.00 95.62 85 PRO A CA 1
ATOM 654 C C . PRO A 1 85 ? 1.454 4.653 1.805 1.00 95.62 85 PRO A C 1
ATOM 656 O O . PRO A 1 85 ? 0.273 4.554 2.141 1.00 95.62 85 PRO A O 1
ATOM 659 N N . LEU A 1 86 ? 2.092 3.643 1.201 1.00 98.06 86 LEU A N 1
ATOM 660 C CA . LEU A 1 86 ? 1.344 2.489 0.679 1.00 98.06 86 LEU A CA 1
ATOM 661 C C . LEU A 1 86 ? 0.665 1.646 1.762 1.00 98.06 86 LEU A C 1
ATOM 663 O O . LEU A 1 86 ? -0.352 1.018 1.474 1.00 98.06 86 LEU A O 1
ATOM 667 N N . TRP A 1 87 ? 1.176 1.663 2.997 1.00 97.56 87 TRP A N 1
ATOM 668 C CA . TRP A 1 87 ? 0.501 1.020 4.125 1.00 97.56 87 TRP A CA 1
ATOM 669 C C . TRP A 1 87 ? -0.866 1.663 4.407 1.00 97.56 87 TRP A C 1
ATOM 671 O O . TRP A 1 87 ? -1.831 0.946 4.656 1.00 97.56 87 TRP A O 1
ATOM 681 N N . GLU A 1 88 ? -0.982 2.988 4.284 1.00 97.69 88 GLU A N 1
ATOM 682 C CA . GLU A 1 88 ? -2.241 3.710 4.494 1.00 97.69 88 GLU A CA 1
ATOM 683 C C . GLU A 1 88 ? -3.182 3.521 3.303 1.00 97.69 88 GLU A C 1
ATOM 685 O O . GLU A 1 88 ? -4.374 3.257 3.455 1.00 97.69 88 GLU A O 1
ATOM 690 N N . VAL A 1 89 ? -2.621 3.593 2.092 1.00 98.44 89 VAL A N 1
ATOM 691 C CA . VAL A 1 89 ? -3.359 3.419 0.836 1.00 98.44 89 VAL A CA 1
ATOM 692 C C . VAL A 1 89 ? -4.002 2.036 0.774 1.00 98.44 89 VAL A C 1
ATOM 694 O O . VAL A 1 89 ? -5.207 1.947 0.541 1.00 98.44 89 VAL A O 1
ATOM 697 N N . ALA A 1 90 ? -3.242 0.968 1.035 1.00 98.56 90 ALA A N 1
ATOM 698 C CA . ALA A 1 90 ? -3.771 -0.393 1.023 1.00 98.56 90 ALA A CA 1
ATOM 699 C C . ALA A 1 90 ? -4.830 -0.602 2.113 1.00 98.56 90 ALA A C 1
ATOM 701 O O . ALA A 1 90 ? -5.905 -1.145 1.844 1.00 98.56 90 ALA A O 1
ATOM 702 N N . ALA A 1 91 ? -4.564 -0.110 3.325 1.00 98.44 91 ALA A N 1
ATOM 703 C CA . ALA A 1 91 ? -5.506 -0.164 4.434 1.00 98.44 91 A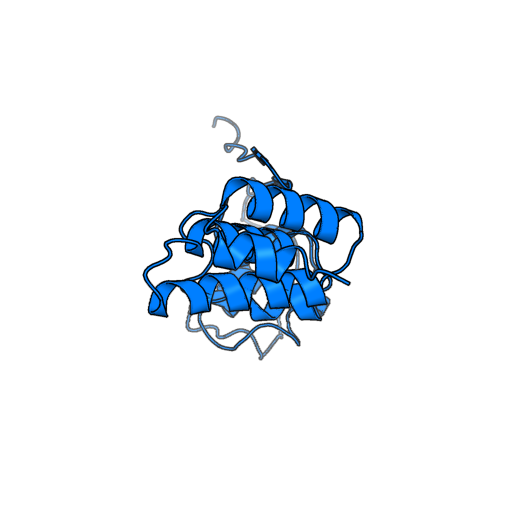LA A CA 1
ATOM 704 C C . ALA A 1 91 ? -6.775 0.668 4.186 1.00 98.44 91 ALA A C 1
ATOM 706 O O . ALA A 1 91 ? -7.793 0.415 4.820 1.00 98.44 91 ALA A O 1
ATOM 707 N N . SER A 1 92 ? -6.770 1.639 3.271 1.00 98.31 92 SER A N 1
ATOM 708 C CA . SER A 1 92 ? -7.964 2.439 2.976 1.00 98.31 92 SER A CA 1
ATOM 709 C C . SER A 1 92 ? -9.051 1.670 2.216 1.00 98.31 92 SER A C 1
ATOM 711 O O . SER A 1 92 ? -10.227 2.022 2.321 1.00 98.31 92 SER A O 1
ATOM 713 N N . THR A 1 93 ? -8.679 0.611 1.492 1.00 98.19 93 THR A N 1
ATOM 714 C CA . THR A 1 93 ? -9.584 -0.161 0.621 1.00 98.19 93 THR A CA 1
ATOM 715 C C . THR A 1 93 ? -9.714 -1.634 0.997 1.00 98.19 93 THR A C 1
ATOM 717 O O . THR A 1 93 ? -10.639 -2.291 0.522 1.00 98.19 93 THR A O 1
ATOM 720 N N . HIS A 1 94 ? -8.854 -2.147 1.877 1.00 98.62 94 HIS A N 1
ATOM 721 C CA . HIS A 1 94 ? -8.862 -3.547 2.293 1.00 98.62 94 HIS A CA 1
ATOM 722 C C . HIS A 1 94 ? -9.034 -3.701 3.800 1.00 98.62 94 HIS A C 1
ATOM 724 O O . HIS A 1 94 ? -8.547 -2.882 4.573 1.00 98.62 94 HIS A O 1
ATOM 730 N N . GLU A 1 95 ? -9.676 -4.791 4.212 1.00 98.50 95 GLU A N 1
ATOM 731 C CA . GLU A 1 95 ? -9.720 -5.221 5.612 1.00 98.50 95 GLU A CA 1
ATOM 732 C C . GLU A 1 95 ? -8.409 -5.898 6.027 1.00 98.50 95 GLU A C 1
ATOM 734 O O . GLU A 1 95 ? -7.727 -6.522 5.202 1.00 98.50 95 GLU A O 1
ATOM 739 N N . TRP A 1 96 ? -8.076 -5.822 7.320 1.00 98.56 96 TRP A N 1
ATOM 740 C CA . TRP A 1 96 ? -6.855 -6.428 7.860 1.00 98.56 96 TRP A CA 1
ATOM 741 C C . TRP A 1 96 ? -6.773 -7.924 7.552 1.00 98.56 96 TRP A C 1
ATOM 743 O O . TRP A 1 96 ? -5.763 -8.396 7.030 1.00 98.56 96 TRP A O 1
ATOM 753 N N . ALA A 1 97 ? -7.860 -8.662 7.801 1.00 98.19 97 ALA A N 1
ATOM 754 C CA . ALA A 1 97 ? -7.920 -10.110 7.605 1.00 98.19 97 ALA A CA 1
ATOM 755 C C . ALA A 1 97 ? -7.571 -10.540 6.169 1.00 98.19 97 ALA A C 1
ATOM 757 O O . ALA A 1 97 ? -7.012 -11.618 5.963 1.00 98.19 97 ALA A O 1
ATOM 758 N N . ALA A 1 98 ? -7.871 -9.692 5.181 1.00 98.44 98 ALA A N 1
ATOM 759 C CA . ALA A 1 98 ? -7.587 -9.960 3.779 1.00 98.44 98 ALA A CA 1
ATOM 760 C C . ALA A 1 98 ? -6.134 -9.623 3.406 1.00 98.44 98 ALA A C 1
ATOM 762 O O . ALA A 1 98 ? -5.517 -10.364 2.645 1.00 98.44 98 ALA A O 1
ATOM 763 N N . LEU A 1 99 ? -5.577 -8.525 3.933 1.00 98.25 99 LEU A N 1
ATOM 764 C CA . LEU A 1 99 ? -4.201 -8.099 3.644 1.00 98.25 99 LEU A CA 1
ATOM 765 C C . LEU A 1 99 ? -3.149 -8.911 4.395 1.00 98.25 99 LEU A C 1
ATOM 767 O O . LEU A 1 99 ? -2.101 -9.227 3.830 1.00 98.25 99 LEU A O 1
ATOM 771 N N . GLN A 1 100 ? -3.407 -9.246 5.658 1.00 98.06 100 GLN A N 1
ATOM 772 C CA . GLN A 1 100 ? -2.403 -9.799 6.560 1.00 98.06 100 GLN A CA 1
ATOM 773 C C . GLN A 1 100 ? -1.683 -11.070 6.067 1.00 98.06 100 GLN A C 1
ATOM 775 O O . GLN A 1 100 ? -0.500 -11.203 6.384 1.00 98.06 100 GLN A O 1
ATOM 780 N N . PRO A 1 101 ? -2.259 -11.968 5.238 1.00 98.12 101 PRO A N 1
ATOM 781 C CA . PRO A 1 101 ? -1.514 -13.121 4.727 1.00 98.12 101 PRO A CA 1
ATOM 782 C C . PRO A 1 101 ? -0.478 -12.749 3.652 1.00 98.12 101 PRO A C 1
ATOM 784 O O . PRO A 1 101 ? 0.382 -13.561 3.321 1.00 98.12 101 PRO A O 1
ATOM 787 N N . HIS A 1 102 ? -0.574 -11.544 3.085 1.00 98.38 102 HIS A N 1
ATOM 788 C CA . HIS A 1 102 ? 0.208 -11.094 1.931 1.00 98.38 102 HIS A CA 1
ATOM 789 C C . HIS A 1 102 ? 1.185 -9.960 2.253 1.00 98.38 102 HIS A C 1
ATOM 791 O O . HIS A 1 102 ? 2.029 -9.628 1.421 1.00 98.38 102 HIS A O 1
ATOM 797 N N . LEU A 1 103 ? 1.070 -9.352 3.436 1.00 97.88 103 LEU A N 1
ATOM 798 C CA . LEU A 1 103 ? 1.986 -8.308 3.881 1.00 97.88 103 LEU A CA 1
ATOM 799 C C . LEU A 1 103 ? 3.339 -8.915 4.278 1.00 97.88 103 LEU A C 1
ATOM 801 O O . LEU A 1 103 ? 3.359 -9.872 5.063 1.00 97.88 103 LEU A O 1
ATOM 805 N N . PRO A 1 104 ? 4.466 -8.339 3.823 1.00 94.94 104 PRO A N 1
ATOM 806 C CA . PRO A 1 104 ? 5.772 -8.702 4.354 1.00 94.94 104 PRO A CA 1
ATOM 807 C C . PRO A 1 104 ? 5.849 -8.386 5.856 1.00 94.94 104 PRO A C 1
ATOM 809 O O . PRO A 1 104 ? 5.099 -7.562 6.381 1.00 94.94 104 PRO A O 1
ATOM 812 N N . GLY A 1 105 ? 6.758 -9.054 6.565 1.00 91.50 105 GLY A N 1
ATOM 813 C CA . GLY A 1 105 ? 7.061 -8.696 7.951 1.00 91.50 105 GLY A CA 1
ATOM 814 C C . GLY A 1 105 ? 7.705 -7.308 8.053 1.00 91.50 105 GLY A C 1
ATOM 815 O O . GLY A 1 105 ? 8.274 -6.811 7.082 1.00 91.50 105 GLY A O 1
ATOM 816 N N . GLY A 1 106 ? 7.643 -6.710 9.243 1.00 92.00 106 GLY A N 1
ATOM 817 C CA . GLY A 1 106 ? 8.308 -5.444 9.562 1.00 92.00 106 GLY A CA 1
ATOM 818 C C . GLY A 1 106 ? 7.354 -4.277 9.865 1.00 92.00 106 GLY A C 1
ATOM 819 O O . GLY A 1 106 ? 6.132 -4.448 9.848 1.00 92.00 106 GLY A O 1
ATOM 820 N N . PRO A 1 107 ? 7.903 -3.080 10.139 1.00 94.56 107 PRO A N 1
ATOM 821 C CA . PRO A 1 107 ? 7.165 -1.885 10.547 1.00 94.56 107 PRO A CA 1
ATOM 822 C C . PRO A 1 107 ? 5.956 -1.534 9.672 1.00 94.56 107 PRO A C 1
ATOM 824 O O . PRO A 1 107 ? 4.895 -1.212 10.200 1.00 94.56 107 PRO A O 1
ATOM 827 N N . ALA A 1 108 ? 6.068 -1.644 8.343 1.00 95.81 108 ALA A N 1
ATOM 828 C CA . ALA A 1 108 ? 4.970 -1.302 7.434 1.00 95.81 108 ALA A CA 1
ATOM 829 C C . ALA A 1 108 ? 3.705 -2.145 7.687 1.00 95.81 108 ALA A C 1
ATOM 831 O O . ALA A 1 108 ? 2.597 -1.623 7.595 1.00 95.81 108 ALA A O 1
ATOM 832 N N . ARG A 1 109 ? 3.853 -3.419 8.080 1.00 96.81 109 ARG A N 1
ATOM 833 C CA . ARG A 1 109 ? 2.733 -4.295 8.457 1.00 96.81 109 ARG A CA 1
ATOM 834 C C . ARG A 1 109 ? 2.005 -3.785 9.700 1.00 96.81 109 ARG A C 1
ATOM 836 O O . ARG A 1 109 ? 0.778 -3.775 9.715 1.00 96.81 109 ARG A O 1
ATOM 843 N N . ALA A 1 110 ? 2.747 -3.350 10.719 1.00 96.69 110 ALA A N 1
ATOM 844 C CA . ALA A 1 110 ? 2.155 -2.771 11.922 1.00 96.69 110 ALA A CA 1
ATOM 845 C C . ALA A 1 110 ? 1.424 -1.458 11.599 1.00 96.69 110 ALA A C 1
ATOM 847 O O . ALA A 1 110 ? 0.316 -1.241 12.080 1.00 96.69 110 ALA A O 1
ATOM 848 N N . LEU A 1 111 ? 1.981 -0.625 10.714 1.00 97.12 111 LEU A N 1
ATOM 849 C CA . LEU A 1 111 ? 1.317 0.602 10.263 1.00 97.12 111 LEU A CA 1
ATOM 850 C C . LEU A 1 111 ? 0.008 0.318 9.506 1.00 97.12 111 LEU A C 1
ATOM 852 O O . LEU A 1 111 ? -0.980 1.004 9.750 1.00 97.12 111 LEU A O 1
ATOM 856 N N . VAL A 1 112 ? -0.050 -0.727 8.664 1.00 98.31 112 VAL A N 1
ATOM 857 C CA . VAL A 1 112 ? -1.321 -1.186 8.062 1.00 98.31 112 VAL A CA 1
ATOM 858 C C . VAL A 1 112 ? -2.330 -1.555 9.148 1.00 98.31 112 VAL A C 1
ATOM 860 O O . VAL A 1 112 ? -3.480 -1.128 9.081 1.00 98.31 112 VAL A O 1
ATOM 863 N N . ALA A 1 113 ? -1.913 -2.341 10.145 1.00 98.31 113 ALA A N 1
ATOM 864 C CA . ALA A 1 113 ? -2.796 -2.774 11.224 1.00 98.31 113 ALA A CA 1
ATOM 865 C C . ALA A 1 113 ? -3.379 -1.576 11.986 1.00 98.31 113 ALA A C 1
ATOM 867 O O . ALA A 1 113 ? -4.592 -1.479 12.157 1.00 98.31 113 ALA A O 1
ATOM 868 N N . HIS A 1 114 ? -2.534 -0.619 12.374 1.00 97.81 114 HIS A N 1
ATOM 869 C CA . HIS A 1 114 ? -2.983 0.574 13.087 1.00 97.81 114 HIS A CA 1
ATOM 870 C C . HIS A 1 114 ? -3.846 1.500 12.223 1.00 97.81 114 HIS A C 1
ATOM 872 O O . HIS A 1 114 ? -4.806 2.070 12.736 1.00 97.81 114 HIS A O 1
ATOM 878 N N . GLU A 1 115 ? -3.610 1.589 10.914 1.00 97.88 115 GLU A N 1
ATOM 879 C CA . GLU A 1 115 ? -4.531 2.299 10.021 1.00 97.88 115 GLU A CA 1
ATOM 880 C C . GLU A 1 115 ? -5.911 1.624 9.968 1.00 97.88 115 GLU A C 1
ATOM 882 O O . GLU A 1 115 ? -6.943 2.297 9.947 1.00 97.88 115 GLU A O 1
ATOM 887 N N . ARG A 1 116 ? -5.970 0.286 9.999 1.00 98.50 116 ARG A N 1
ATOM 888 C CA . ARG A 1 116 ? -7.246 -0.441 10.088 1.00 98.50 116 ARG A CA 1
ATOM 889 C C . ARG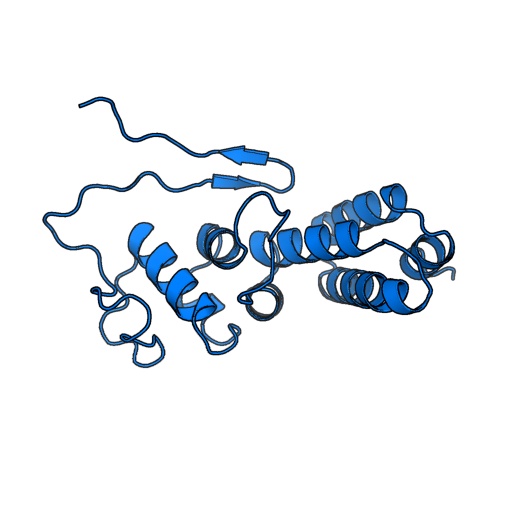 A 1 116 ? -7.952 -0.221 11.421 1.00 98.50 116 ARG A C 1
ATOM 891 O O . ARG A 1 116 ? -9.173 -0.064 11.428 1.00 98.50 116 ARG A O 1
ATOM 898 N N . VAL A 1 117 ? -7.199 -0.098 12.511 1.00 97.94 117 VAL A N 1
ATOM 899 C CA . VAL A 1 117 ? -7.730 0.302 13.822 1.00 97.94 117 VAL A CA 1
ATOM 900 C C . VAL A 1 117 ? -8.326 1.706 13.773 1.00 97.94 117 VAL A C 1
ATOM 902 O O . VAL A 1 117 ? -9.475 1.887 14.172 1.00 97.94 117 VAL A O 1
ATOM 905 N N . LEU A 1 118 ? -7.624 2.686 13.190 1.00 96.62 118 LEU A N 1
ATOM 906 C CA . LEU A 1 118 ? -8.161 4.041 12.980 1.00 96.62 118 LEU A CA 1
ATOM 907 C C . LEU A 1 118 ? -9.450 4.037 12.141 1.00 96.62 118 LEU A C 1
ATOM 909 O O . LEU A 1 118 ? -10.318 4.895 12.311 1.00 96.62 118 LEU A O 1
ATOM 913 N N . ARG A 1 119 ? -9.600 3.047 11.256 1.00 96.81 119 ARG A N 1
ATOM 914 C CA . ARG A 1 119 ? -10.798 2.821 10.433 1.00 96.81 119 ARG A CA 1
ATOM 915 C C . ARG A 1 119 ? -11.874 1.967 11.112 1.00 96.81 119 ARG A C 1
ATOM 917 O O . ARG A 1 119 ? -12.924 1.754 10.507 1.00 96.81 119 ARG A O 1
ATOM 924 N N . GLY A 1 120 ? -11.661 1.561 12.363 1.00 96.12 120 GLY A N 1
ATOM 925 C CA . GLY A 1 120 ? -12.659 0.941 13.232 1.00 96.12 120 GLY A CA 1
ATOM 926 C C . GLY A 1 120 ? -12.531 -0.570 13.418 1.00 96.12 120 GLY A C 1
ATOM 927 O O . GLY A 1 120 ? -13.443 -1.164 13.989 1.00 96.12 120 GLY A O 1
ATOM 928 N N . GLU A 1 121 ? -11.453 -1.203 12.950 1.00 98.12 121 GLU A N 1
ATOM 929 C CA . GLU A 1 121 ? -11.202 -2.612 13.267 1.00 98.12 121 GLU A CA 1
ATOM 930 C C . GLU A 1 121 ? -10.679 -2.790 14.703 1.00 98.12 121 GLU A C 1
ATOM 932 O O . GLU A 1 121 ? -9.881 -1.995 15.199 1.00 98.12 121 GLU A O 1
ATOM 937 N N . ASP A 1 122 ? -11.121 -3.860 15.363 1.00 98.00 122 ASP A N 1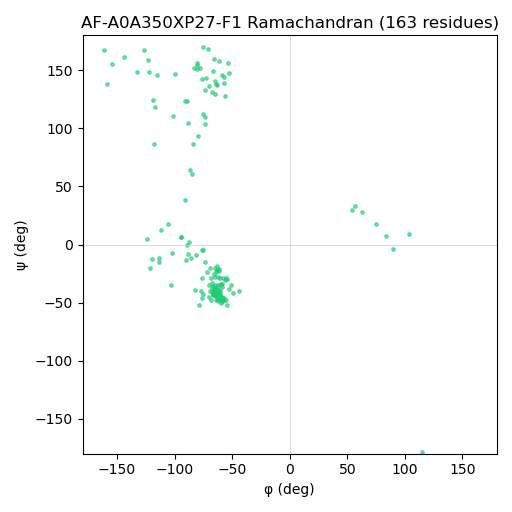
ATOM 938 C CA . ASP A 1 122 ? -10.540 -4.357 16.612 1.00 98.00 122 ASP A CA 1
ATOM 939 C C . ASP A 1 122 ? -9.661 -5.560 16.274 1.00 98.00 122 ASP A C 1
ATOM 941 O O . ASP A 1 122 ? -10.161 -6.608 15.860 1.00 98.00 122 ASP A O 1
ATOM 945 N N . LEU A 1 123 ? -8.348 -5.390 16.415 1.00 98.38 123 LEU A N 1
ATOM 946 C CA . LEU A 1 123 ? -7.355 -6.416 16.105 1.00 98.38 123 LEU A CA 1
ATOM 947 C C . LEU A 1 123 ? -6.768 -7.041 17.378 1.00 98.38 123 LEU A C 1
ATOM 949 O O . LEU A 1 123 ? -5.704 -7.665 17.348 1.00 98.38 123 LEU A O 1
ATOM 953 N N . THR A 1 124 ? -7.445 -6.876 18.516 1.00 97.00 124 THR A N 1
ATOM 954 C CA . THR A 1 124 ? -7.026 -7.461 19.788 1.00 97.00 124 THR A CA 1
ATOM 955 C C . THR A 1 124 ? -6.880 -8.976 19.660 1.00 97.00 124 THR A C 1
ATOM 957 O O . THR A 1 124 ? -7.791 -9.682 19.232 1.00 97.00 124 THR A O 1
ATOM 960 N N . GLY A 1 125 ? -5.722 -9.495 20.071 1.00 94.38 125 GLY A N 1
ATOM 961 C CA . GLY A 1 125 ? -5.413 -10.924 20.002 1.00 94.38 125 GLY A CA 1
ATOM 962 C C . GLY A 1 125 ? -4.755 -11.373 18.696 1.00 94.38 125 GLY A C 1
ATOM 963 O O . GLY A 1 125 ? -4.346 -12.532 18.614 1.00 94.38 125 GLY A O 1
ATOM 964 N N . ASP A 1 126 ? -4.586 -10.490 17.706 1.00 95.31 126 ASP A N 1
ATOM 965 C CA . ASP A 1 126 ? -3.763 -10.800 16.539 1.00 95.31 126 ASP A CA 1
ATOM 966 C C . ASP A 1 126 ? -2.271 -10.762 16.911 1.00 95.31 126 ASP A C 1
ATOM 968 O O . ASP A 1 126 ? -1.651 -9.712 17.069 1.00 95.31 126 ASP A O 1
ATOM 972 N N . VAL A 1 127 ? -1.689 -11.952 17.052 1.00 93.06 127 VAL A N 1
ATOM 973 C CA . VAL A 1 127 ? -0.283 -12.155 17.432 1.00 93.06 127 VAL A CA 1
ATOM 974 C C . VAL A 1 127 ? 0.709 -11.877 16.298 1.00 93.06 127 VAL A C 1
ATOM 976 O O . VAL A 1 127 ? 1.916 -11.986 16.503 1.00 93.06 127 VAL A O 1
ATOM 979 N N . THR A 1 128 ? 0.228 -11.575 15.089 1.00 93.06 128 THR A N 1
ATOM 980 C CA . THR A 1 128 ? 1.078 -11.285 13.924 1.00 93.06 128 THR A CA 1
ATOM 981 C C . THR A 1 128 ? 1.447 -9.806 13.813 1.00 93.06 128 THR A C 1
ATOM 983 O O . THR A 1 128 ? 2.251 -9.439 12.950 1.00 93.06 128 THR A O 1
ATOM 986 N N . ILE A 1 129 ? 0.848 -8.957 14.650 1.00 94.94 129 ILE A N 1
ATOM 987 C CA . ILE A 1 129 ? 1.172 -7.538 14.765 1.00 94.94 129 ILE A CA 1
ATOM 988 C C . ILE A 1 129 ? 2.277 -7.402 15.812 1.00 94.94 129 ILE A C 1
ATOM 990 O O . ILE A 1 129 ? 2.115 -7.845 16.946 1.00 94.94 129 ILE A O 1
ATOM 994 N N . ASP A 1 130 ? 3.403 -6.800 15.433 1.00 93.75 130 ASP A N 1
ATOM 995 C CA . ASP A 1 130 ? 4.505 -6.550 16.363 1.00 93.75 130 ASP A CA 1
ATOM 996 C C . ASP A 1 130 ? 4.155 -5.372 17.295 1.00 93.75 130 ASP A C 1
ATOM 998 O O . ASP A 1 130 ? 4.074 -4.230 16.825 1.00 93.75 130 ASP A O 1
ATOM 1002 N N . PRO A 1 131 ? 3.955 -5.611 18.608 1.00 91.12 131 PRO A N 1
ATOM 1003 C CA . PRO A 1 131 ? 3.586 -4.555 19.543 1.00 91.12 131 PRO A CA 1
ATOM 1004 C C . PRO A 1 131 ? 4.725 -3.555 19.786 1.00 91.12 131 PRO A C 1
ATOM 1006 O O . PRO A 1 131 ? 4.454 -2.436 20.212 1.00 91.12 131 PRO A O 1
ATOM 1009 N N . GLY A 1 132 ? 5.982 -3.922 19.508 1.00 92.94 132 GLY A N 1
ATOM 1010 C CA . GLY A 1 132 ? 7.150 -3.068 19.735 1.00 92.94 132 GLY A CA 1
ATOM 1011 C C . GLY A 1 132 ? 7.326 -1.948 18.707 1.00 92.94 132 GLY A C 1
ATOM 1012 O O . GLY A 1 132 ? 8.234 -1.137 18.853 1.00 92.94 132 GLY A O 1
ATOM 1013 N N . ILE A 1 133 ? 6.492 -1.893 17.661 1.00 94.12 133 ILE A N 1
ATOM 1014 C CA . ILE A 1 133 ? 6.599 -0.852 16.629 1.00 94.12 133 ILE A CA 1
ATOM 1015 C C . ILE A 1 133 ? 5.984 0.470 17.091 1.00 94.12 133 ILE A C 1
ATOM 1017 O O . ILE A 1 133 ? 6.640 1.504 16.993 1.00 94.12 133 ILE A O 1
ATOM 1021 N N . LEU A 1 134 ? 4.732 0.451 17.562 1.00 93.31 134 LEU A N 1
ATOM 1022 C CA . LEU A 1 134 ? 4.043 1.657 18.044 1.00 93.31 134 LEU A CA 1
ATOM 1023 C C . LEU A 1 134 ? 3.749 1.641 19.547 1.00 93.31 134 LEU A C 1
ATOM 1025 O O . LEU A 1 134 ? 3.432 2.694 20.088 1.00 93.31 134 LEU A O 1
ATOM 1029 N N . GLU A 1 135 ? 3.839 0.488 20.216 1.00 94.50 135 GLU A N 1
ATOM 1030 C CA . GLU A 1 135 ? 3.588 0.342 21.660 1.00 94.50 135 GLU A CA 1
ATOM 1031 C C . GLU A 1 135 ? 2.215 0.879 22.129 1.00 94.50 135 GLU A C 1
ATOM 1033 O O . GLU A 1 135 ? 2.049 1.297 23.276 1.00 94.50 135 GLU A O 1
ATOM 1038 N N . ILE A 1 136 ? 1.201 0.840 21.254 1.00 94.44 136 ILE A N 1
ATOM 1039 C CA . ILE A 1 136 ? -0.184 1.248 21.548 1.00 94.44 136 ILE A CA 1
ATOM 1040 C C . ILE A 1 136 ? -1.177 0.105 21.280 1.00 94.44 136 ILE A C 1
ATOM 1042 O O . ILE A 1 136 ? -0.868 -0.807 20.508 1.00 94.44 136 ILE A O 1
ATOM 1046 N N . PRO A 1 137 ? -2.383 0.134 21.885 1.00 95.69 137 PRO A N 1
ATOM 1047 C CA . PRO A 1 137 ? -3.413 -0.866 21.621 1.00 95.69 137 PRO A CA 1
ATOM 1048 C C . PRO A 1 137 ? -3.785 -0.957 20.137 1.00 95.69 137 PRO A C 1
ATOM 1050 O O . PRO A 1 137 ? -3.881 0.046 19.433 1.00 95.69 137 PRO A O 1
ATOM 1053 N N . VAL A 1 138 ? -4.074 -2.173 19.679 1.00 97.19 138 VAL A N 1
ATOM 1054 C CA . VAL A 1 138 ? -4.575 -2.454 18.323 1.00 97.19 138 VAL A CA 1
ATOM 1055 C C . VAL A 1 138 ? -6.111 -2.441 18.274 1.00 97.19 138 VAL A C 1
ATOM 1057 O O . VAL A 1 138 ? -6.747 -3.263 17.621 1.00 97.19 138 VAL A O 1
ATOM 1060 N N . VAL A 1 139 ? -6.702 -1.505 19.016 1.00 97.88 139 VAL A N 1
ATOM 1061 C CA . VAL A 1 139 ? -8.139 -1.216 19.066 1.00 97.88 139 VAL A CA 1
ATOM 1062 C C . VAL A 1 139 ? -8.340 0.206 19.589 1.00 97.88 139 VAL A C 1
ATOM 1064 O O . VAL A 1 139 ? -7.671 0.611 20.546 1.00 97.88 139 VAL A O 1
ATOM 1067 N N . LEU A 1 140 ? -9.269 0.952 18.986 1.00 97.00 140 LEU A N 1
ATOM 1068 C CA . LEU A 1 140 ? -9.630 2.288 19.460 1.00 97.00 140 LEU A CA 1
ATOM 1069 C C . LEU A 1 140 ? -10.261 2.210 20.850 1.00 97.00 140 LEU A C 1
ATOM 1071 O O . LEU A 1 140 ? -11.201 1.451 21.091 1.00 97.00 140 LEU A O 1
ATOM 1075 N N . GLN A 1 141 ? -9.760 3.026 21.768 1.00 96.69 141 GLN A N 1
ATOM 1076 C CA . GLN A 1 141 ? -10.289 3.128 23.118 1.00 96.69 141 GLN A CA 1
ATOM 1077 C C . GLN A 1 141 ? -11.537 4.013 23.166 1.00 96.69 141 GLN A C 1
ATOM 1079 O O . GLN A 1 141 ? -11.717 4.935 22.377 1.00 96.69 141 GLN A O 1
ATOM 1084 N N . SER A 1 142 ? -12.396 3.794 24.164 1.00 95.50 142 SER A N 1
ATOM 1085 C CA . SER A 1 142 ? -13.670 4.521 24.297 1.00 95.50 142 SER A CA 1
ATOM 1086 C C . SER A 1 142 ? -13.528 6.033 24.515 1.00 95.50 142 SER A C 1
ATOM 1088 O O . SER A 1 142 ? -14.507 6.763 24.384 1.00 95.50 142 SER A O 1
ATOM 1090 N N . TRP A 1 143 ? -12.348 6.491 24.933 1.00 95.12 143 TRP A N 1
ATOM 1091 C CA . TRP A 1 143 ? -12.039 7.907 25.129 1.00 95.12 143 TRP A CA 1
ATOM 1092 C C . TRP A 1 143 ? -11.477 8.568 23.865 1.00 95.12 143 TRP A C 1
ATOM 1094 O O . TRP A 1 143 ? -11.395 9.796 23.819 1.00 95.12 143 TRP A O 1
ATOM 1104 N N . GLU A 1 144 ? -11.075 7.782 22.863 1.00 94.69 144 GLU A N 1
ATOM 1105 C CA . GLU A 1 144 ? -10.505 8.305 21.627 1.00 94.69 144 GLU A CA 1
ATOM 1106 C C . GLU A 1 144 ? -11.584 8.964 20.758 1.00 94.69 144 GLU A C 1
ATOM 1108 O O . GLU A 1 144 ? -12.730 8.5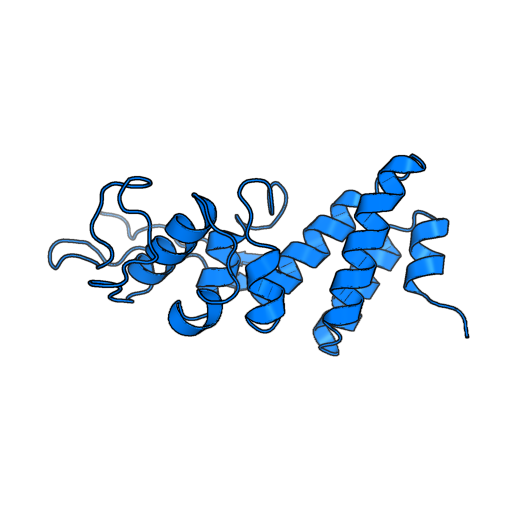01 20.700 1.00 94.69 144 GLU A O 1
ATOM 1113 N N . PRO A 1 145 ? -11.249 10.068 20.070 1.00 90.69 145 PRO A N 1
ATOM 1114 C CA . PRO A 1 145 ? -12.160 10.681 19.124 1.00 90.69 145 PRO A CA 1
ATOM 1115 C C . PRO A 1 145 ? -12.308 9.804 17.877 1.00 90.69 145 PRO A C 1
ATOM 1117 O O . PRO A 1 145 ? -11.501 8.925 17.584 1.00 90.69 145 PRO A O 1
ATOM 1120 N N . ARG A 1 146 ? -13.301 10.130 17.050 1.00 88.50 146 ARG A N 1
ATOM 1121 C CA . ARG A 1 146 ? -13.308 9.644 15.671 1.00 88.50 146 ARG A CA 1
ATOM 1122 C C . ARG A 1 146 ? -12.256 10.407 14.866 1.00 88.50 146 ARG A C 1
ATOM 1124 O O . ARG A 1 146 ? -12.452 11.585 14.565 1.00 88.50 146 ARG A O 1
ATOM 1131 N N . TYR A 1 147 ? -11.175 9.732 14.495 1.00 90.69 147 TYR A N 1
ATOM 1132 C CA . TYR A 1 147 ? -10.128 10.317 13.665 1.00 90.69 147 TYR A CA 1
ATOM 1133 C C . TYR A 1 147 ? -10.616 10.541 12.222 1.00 90.69 147 TYR A C 1
ATOM 1135 O O . TYR A 1 147 ? -11.287 9.672 11.653 1.00 90.69 147 TYR A O 1
ATOM 1143 N N . PRO A 1 148 ? -10.320 11.702 11.607 1.00 93.62 148 PRO A N 1
ATOM 1144 C CA . PRO A 1 148 ? -10.491 11.870 10.173 1.00 93.62 148 PRO A CA 1
ATOM 1145 C C . PRO A 1 148 ? -9.478 10.980 9.446 1.00 93.62 148 PRO A C 1
ATOM 11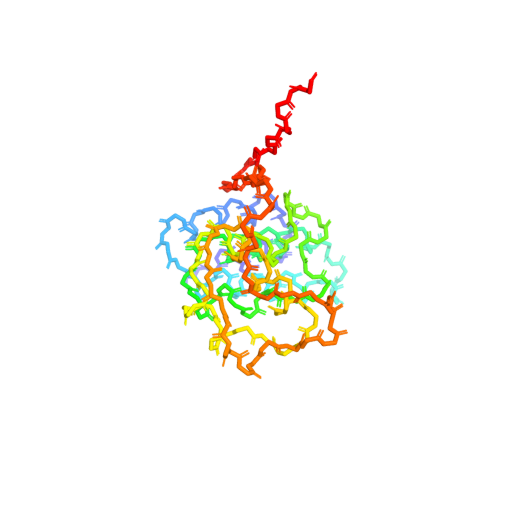47 O O . PRO A 1 148 ? -8.292 10.998 9.760 1.00 93.62 148 PRO A O 1
ATOM 1150 N N . VAL A 1 149 ? -9.950 10.208 8.470 1.00 95.62 149 VAL A N 1
ATOM 1151 C CA . VAL A 1 149 ? -9.119 9.283 7.689 1.00 95.62 149 VAL A CA 1
ATOM 1152 C C . VAL A 1 149 ? -9.079 9.710 6.228 1.00 95.62 149 VAL A C 1
ATOM 1154 O O . VAL A 1 149 ? -10.071 10.215 5.691 1.00 95.62 149 VAL A O 1
ATOM 1157 N N . ALA A 1 150 ? -7.942 9.493 5.571 1.00 96.75 150 ALA A N 1
ATOM 1158 C CA . ALA A 1 150 ? -7.783 9.826 4.163 1.00 96.75 150 ALA A CA 1
ATOM 1159 C C . ALA A 1 150 ? -8.680 8.953 3.269 1.00 96.75 150 ALA A C 1
ATOM 1161 O O . ALA A 1 150 ? -8.956 7.785 3.577 1.00 96.75 150 ALA A O 1
ATOM 1162 N N . THR A 1 151 ? -9.118 9.519 2.142 1.00 97.69 151 THR A N 1
ATOM 1163 C CA . THR A 1 151 ? -9.778 8.785 1.052 1.00 97.69 151 THR A CA 1
ATOM 1164 C C . THR A 1 151 ? -8.930 8.875 -0.207 1.00 97.69 151 THR A C 1
ATOM 1166 O O . THR A 1 151 ? -8.732 9.961 -0.752 1.00 97.69 151 THR A O 1
ATOM 1169 N N . TYR A 1 152 ? -8.468 7.728 -0.694 1.00 98.12 152 TYR A N 1
ATOM 1170 C CA . TYR A 1 152 ? -7.613 7.624 -1.8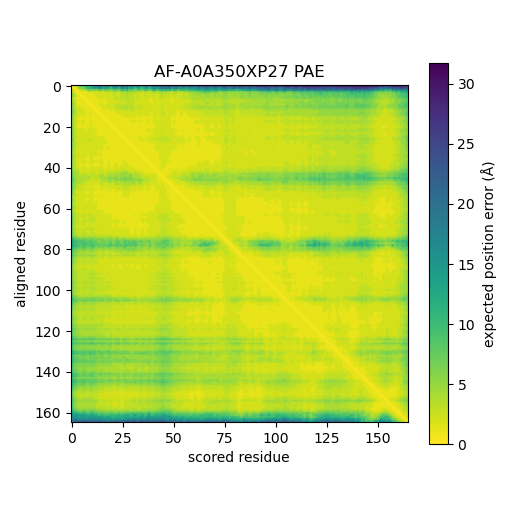71 1.00 98.12 152 TYR A CA 1
ATOM 1171 C C . TYR A 1 152 ? -8.403 7.236 -3.126 1.00 98.12 152 TYR A C 1
ATOM 1173 O O . TYR A 1 152 ? -9.391 6.504 -3.070 1.00 98.12 152 TYR A O 1
ATOM 1181 N N . ARG A 1 153 ? -7.966 7.741 -4.281 1.00 97.44 153 ARG A N 1
ATOM 1182 C CA . ARG A 1 153 ? -8.446 7.392 -5.625 1.00 97.44 153 ARG A CA 1
ATOM 1183 C C . ARG A 1 153 ? -7.266 7.408 -6.589 1.00 97.44 153 ARG A C 1
ATOM 1185 O O . ARG A 1 153 ? -6.289 8.097 -6.333 1.00 97.44 153 ARG A O 1
ATOM 1192 N N . ALA A 1 154 ? -7.410 6.760 -7.744 1.00 95.69 154 ALA A N 1
ATOM 1193 C CA . ALA A 1 154 ? -6.336 6.605 -8.730 1.00 95.69 154 ALA A CA 1
ATOM 1194 C C . ALA A 1 154 ? -5.509 7.879 -9.016 1.00 95.69 154 ALA A C 1
ATOM 1196 O O . ALA A 1 154 ? -4.293 7.795 -9.134 1.00 95.69 154 ALA A O 1
ATOM 1197 N N . SER A 1 155 ? -6.150 9.052 -9.095 1.00 93.31 155 SER A N 1
ATOM 1198 C CA . SER A 1 155 ? -5.496 10.326 -9.432 1.00 93.31 155 SER A CA 1
ATOM 1199 C C . SER A 1 155 ? -5.673 11.442 -8.397 1.00 93.31 155 SER A C 1
ATOM 1201 O O . SER A 1 155 ? -5.257 12.573 -8.644 1.00 93.31 155 SER A O 1
ATOM 1203 N N . LYS A 1 156 ? -6.307 11.169 -7.249 1.00 96.12 156 LYS A N 1
ATOM 1204 C CA . LYS A 1 156 ? -6.512 12.174 -6.194 1.00 96.12 156 LYS A CA 1
ATOM 1205 C C . LYS A 1 156 ? -6.655 11.541 -4.816 1.00 96.12 156 LYS A C 1
ATOM 1207 O O . LYS A 1 156 ? -7.115 10.411 -4.695 1.00 96.12 156 LYS A O 1
ATOM 1212 N N . ALA A 1 157 ? -6.341 12.305 -3.779 1.00 97.38 157 ALA A N 1
ATOM 1213 C CA . ALA A 1 157 ? -6.590 11.932 -2.395 1.00 97.38 157 ALA A CA 1
ATOM 1214 C C . ALA A 1 157 ? -7.238 13.099 -1.646 1.00 97.38 157 ALA A C 1
ATOM 1216 O O . ALA A 1 157 ? -7.013 14.265 -1.974 1.00 97.38 157 ALA A O 1
ATOM 1217 N N . GLU A 1 158 ? -8.077 12.773 -0.672 1.00 97.69 158 GLU A N 1
ATOM 1218 C CA . GLU A 1 158 ? -8.784 13.730 0.173 1.00 97.69 158 GLU A CA 1
ATOM 1219 C C . GLU A 1 158 ? -8.359 13.504 1.628 1.00 97.69 158 GLU A C 1
ATOM 1221 O O . GLU A 1 158 ? -8.478 12.390 2.141 1.00 97.69 158 GLU A O 1
ATOM 1226 N N . PHE A 1 159 ? -7.867 14.565 2.276 1.00 95.31 159 PHE A N 1
ATOM 1227 C CA . PHE A 1 159 ? -7.329 14.547 3.639 1.00 95.31 159 PHE A CA 1
ATOM 1228 C C . PHE A 1 159 ? -8.177 15.460 4.534 1.00 95.31 159 PHE A C 1
ATOM 1230 O O . PHE A 1 159 ? -7.891 16.657 4.635 1.00 95.31 159 PHE A O 1
ATOM 1237 N N . PRO A 1 160 ? -9.277 14.950 5.116 1.00 93.69 160 PRO A N 1
ATOM 1238 C CA . PRO A 1 160 ? -10.145 15.765 5.954 1.00 93.69 160 PRO A CA 1
ATOM 1239 C C . PRO A 1 160 ? -9.396 16.268 7.191 1.00 93.69 160 PRO A C 1
ATOM 1241 O O . PRO A 1 160 ? -8.668 15.522 7.842 1.00 93.69 160 PRO A O 1
ATOM 1244 N N . THR A 1 161 ? -9.601 17.537 7.540 1.00 87.88 161 THR A N 1
ATOM 1245 C CA . THR A 1 161 ? -9.109 18.087 8.805 1.00 87.88 161 THR A CA 1
ATOM 1246 C C . THR A 1 161 ? -10.089 17.763 9.932 1.00 87.88 161 THR A C 1
ATOM 1248 O O . THR A 1 161 ? -11.295 17.670 9.679 1.00 87.88 161 THR A O 1
ATOM 1251 N N . PRO A 1 162 ? -9.619 17.646 11.186 1.00 81.62 162 PRO A N 1
ATOM 1252 C CA . PRO A 1 162 ? -10.509 17.609 12.339 1.00 81.62 162 PRO A CA 1
ATOM 1253 C C . PRO A 1 162 ? -11.472 18.809 12.327 1.00 81.62 162 PRO A C 1
ATOM 1255 O O . PRO A 1 162 ? -11.097 19.883 11.839 1.00 81.62 162 PRO A O 1
ATOM 1258 N N . PRO A 1 163 ? -12.705 18.656 12.842 1.00 78.44 163 PRO A N 1
ATOM 1259 C CA . PRO A 1 163 ? -13.595 19.794 13.015 1.00 78.44 163 PRO A CA 1
ATOM 1260 C C . PRO A 1 163 ? -12.932 20.835 13.935 1.00 78.44 163 PRO A C 1
ATOM 1262 O O . PRO A 1 163 ? -12.186 20.453 14.842 1.00 78.44 163 PRO A O 1
ATOM 1265 N N . PRO A 1 164 ? -13.171 22.140 13.709 1.00 76.19 164 PRO A N 1
ATOM 1266 C CA . PRO A 1 164 ? -12.692 23.173 14.618 1.00 76.19 164 PRO A CA 1
ATOM 1267 C C . PRO A 1 164 ? -13.226 22.917 16.034 1.00 76.19 164 PRO A C 1
ATOM 1269 O O . PRO A 1 164 ? -14.378 22.505 16.197 1.00 76.19 164 PRO A O 1
ATOM 1272 N N . VAL A 1 165 ? -12.357 23.133 17.023 1.00 70.56 165 VAL A N 1
ATOM 1273 C CA . VAL A 1 165 ? -12.652 23.008 18.460 1.00 70.56 165 VAL A CA 1
ATOM 1274 C C . VAL A 1 165 ? -13.378 24.225 19.013 1.00 70.56 165 VAL A C 1
ATOM 1276 O O . VAL A 1 165 ? -13.112 25.346 18.521 1.00 70.56 165 VAL A O 1
#

Solvent-accessible surface area (backbone atoms only — not comparable to full-atom values): 9508 Å² total; per-residue (Å²): 131,89,54,68,64,60,57,26,59,76,68,62,36,57,68,59,43,46,54,47,44,55,52,31,60,74,68,65,39,59,72,58,39,51,53,48,23,54,52,22,54,55,32,46,84,76,73,37,89,34,49,66,45,21,44,50,32,41,48,48,26,18,49,72,42,61,37,82,55,14,16,68,49,33,45,85,78,38,33,82,87,40,97,50,48,30,31,54,41,26,33,65,70,45,56,60,87,63,29,60,86,33,39,50,87,59,66,36,44,37,49,22,51,50,45,28,17,67,73,68,41,73,49,76,88,55,82,86,52,62,58,85,74,78,74,64,77,50,40,77,54,96,85,59,77,90,66,67,64,67,49,82,51,101,90,51,70,46,76,59,72,74,78,87,130

Secondary structure (DSSP, 8-state):
---HHHHHHHTT-HHHHHHHHHHHHHTT-HHHHHHHHHHHHHGGGGT---HHHHHHHHHHHHHHS-HHHHHHH--TTTTTTSSS-HHHHHHHHS-HHHHTTTSPSSHHHHHHHHHHHHTT---TT-TTS-TTTT-S-SS--TTS------EEETTEEE-PPPPP-

Sequence (165 aa):
MSNPVADAVDRGDLDALVRLVDGLASSREWERIVELRDRCRHALERGLQLWPAAEYAEYRLALEAPPAFAGPVVTETAGRFALGPLWEVAASTHEWAALQPHLPGGPARALVAHERVLRGEDLTGDVTIDPGILEIPVVLQSWEPRYPVATYRASKAEFPTPPPV

Radius of gyration: 17.49 Å; Cα contacts (8 Å, |Δi|>4): 234; chains: 1; bounding box: 34×36×56 Å

Mean predicted aligned error: 3.48 Å

Nearest PDB structures (foldseek):
  5u1t-assembly1_A  TM=5.147E-01  e=7.067E+00  Saccharomyces cerevisiae S288C

pLDDT: mean 94.87, std 5.85, range [50.88, 98.75]

Foldseek 3Di:
DDDQLVVCLVVLPLVSLQVVLVVCLVVLVLVVLVVSLVSLVCSVVVVRNNNVSNLLSLLSQLQRHFLLRNQQSQDPPHCPPPQDRSLQNNLQHDALVRNVVRHDDDLSNLSNLQSVQLVADQCPPVPSRDCVNPVDHSHDDPPDDNDFGKDDDSPDIDGDDDDDD